Protein AF-Q7EXZ9-F1 (afdb_monomer_lite)

pLDDT: mean 76.14, std 18.47, range [41.38, 97.31]

Structure (mmCIF, N/CA/C/O backbone):
data_AF-Q7EXZ9-F1
#
_entry.id   AF-Q7EXZ9-F1
#
loop_
_atom_site.group_PDB
_atom_site.id
_atom_site.type_symbol
_atom_site.label_atom_id
_atom_site.label_alt_id
_atom_site.label_comp_id
_atom_site.label_asym_id
_atom_site.label_entity_id
_atom_site.label_seq_id
_atom_site.pdbx_PDB_ins_code
_atom_site.Cartn_x
_atom_site.Cartn_y
_atom_site.Cartn_z
_atom_site.occupancy
_atom_site.B_iso_or_equiv
_atom_site.auth_seq_id
_atom_site.auth_comp_id
_atom_site.auth_asym_id
_atom_site.auth_atom_id
_atom_site.pdbx_PDB_model_num
ATOM 1 N N . MET A 1 1 ? -4.023 1.425 -15.885 1.00 62.09 1 MET A N 1
ATOM 2 C CA . MET A 1 1 ? -4.274 0.744 -14.594 1.00 62.09 1 MET A CA 1
ATOM 3 C C . MET A 1 1 ? -3.070 0.979 -13.690 1.00 62.09 1 MET A C 1
ATOM 5 O O . MET A 1 1 ? -1.959 0.831 -14.179 1.00 62.09 1 MET A O 1
ATOM 9 N N . ASP A 1 2 ? -3.259 1.340 -12.419 1.00 87.06 2 ASP A N 1
ATOM 10 C CA . ASP A 1 2 ? -2.171 1.394 -11.427 1.00 87.06 2 ASP A CA 1
ATOM 11 C C . ASP A 1 2 ? -1.566 -0.010 -11.245 1.00 87.06 2 ASP A C 1
ATOM 13 O O . ASP A 1 2 ? -2.274 -0.922 -10.810 1.00 87.06 2 ASP A O 1
ATOM 17 N N . TYR A 1 3 ? -0.277 -0.183 -11.561 1.00 88.81 3 TYR A N 1
ATOM 18 C CA . TYR A 1 3 ? 0.450 -1.460 -11.431 1.00 88.81 3 TYR A CA 1
ATOM 19 C C . TYR A 1 3 ? 0.212 -2.109 -10.062 1.00 88.81 3 TYR A C 1
ATOM 21 O O . TYR A 1 3 ? -0.250 -3.242 -9.965 1.00 88.81 3 TYR A O 1
ATOM 29 N N . TRP A 1 4 ? 0.414 -1.329 -9.003 1.00 92.25 4 TRP A N 1
ATOM 30 C CA . TRP A 1 4 ? 0.245 -1.759 -7.621 1.00 92.25 4 TRP A CA 1
ATOM 31 C C . TRP A 1 4 ? -1.197 -2.141 -7.264 1.00 92.25 4 TRP A C 1
ATOM 33 O O . TRP A 1 4 ? -1.401 -3.040 -6.459 1.00 92.25 4 TRP A O 1
ATOM 43 N N . LEU A 1 5 ? -2.205 -1.497 -7.866 1.00 90.38 5 LEU A N 1
ATOM 44 C CA . LEU A 1 5 ? -3.609 -1.882 -7.668 1.00 90.38 5 LEU A CA 1
ATOM 45 C C . LEU A 1 5 ? -3.903 -3.246 -8.294 1.00 90.38 5 LEU A C 1
ATOM 47 O O . LEU A 1 5 ? -4.656 -4.019 -7.718 1.00 90.38 5 LEU A O 1
ATOM 51 N N . GLY A 1 6 ? -3.321 -3.551 -9.457 1.00 92.94 6 GLY A N 1
ATOM 52 C CA . GLY A 1 6 ? -3.425 -4.879 -10.065 1.00 92.94 6 GLY A CA 1
ATOM 53 C C . GLY A 1 6 ? -2.668 -5.937 -9.265 1.00 92.94 6 GLY A C 1
ATOM 54 O O . GLY A 1 6 ? -3.232 -6.982 -8.956 1.00 92.94 6 GLY A O 1
ATOM 55 N N . PHE A 1 7 ? -1.428 -5.624 -8.884 1.00 93.69 7 PHE A N 1
ATOM 56 C CA . PHE A 1 7 ? -0.541 -6.499 -8.124 1.00 93.69 7 PHE A CA 1
ATOM 57 C C . PHE A 1 7 ? -1.145 -6.901 -6.770 1.00 93.69 7 PHE A C 1
ATOM 59 O O . PHE A 1 7 ? -1.354 -8.084 -6.520 1.00 93.69 7 PHE A O 1
ATOM 66 N N . PHE A 1 8 ? -1.523 -5.933 -5.926 1.00 93.81 8 PHE A N 1
ATOM 67 C CA . PHE A 1 8 ? -2.077 -6.236 -4.601 1.00 93.81 8 PHE A CA 1
ATOM 68 C C . PHE A 1 8 ? -3.490 -6.818 -4.660 1.00 93.81 8 PHE A C 1
ATOM 70 O O . PHE A 1 8 ? -3.830 -7.658 -3.837 1.00 93.81 8 PHE A O 1
ATOM 77 N N . ARG A 1 9 ? -4.312 -6.446 -5.651 1.00 93.00 9 ARG A N 1
ATOM 78 C CA . ARG A 1 9 ? -5.621 -7.092 -5.846 1.00 93.00 9 ARG A CA 1
ATOM 79 C C . ARG A 1 9 ? -5.478 -8.557 -6.265 1.00 93.00 9 ARG A C 1
ATOM 81 O O . ARG A 1 9 ? -6.320 -9.367 -5.902 1.00 93.00 9 ARG A O 1
ATOM 88 N N . GLY A 1 10 ? -4.431 -8.892 -7.019 1.00 93.44 10 GLY A N 1
ATOM 89 C CA . GLY A 1 10 ? -4.112 -10.270 -7.397 1.00 93.44 10 GLY A CA 1
ATOM 90 C C . GLY A 1 10 ? -3.576 -11.126 -6.246 1.00 93.44 10 GLY A C 1
ATOM 91 O O . GLY A 1 10 ? -3.591 -12.346 -6.361 1.00 93.44 10 GLY A O 1
ATOM 92 N N . ALA A 1 11 ? -3.137 -10.511 -5.141 1.00 94.12 11 ALA A N 1
ATOM 93 C CA . ALA A 1 11 ? -2.594 -11.222 -3.984 1.00 94.12 11 ALA A CA 1
ATOM 94 C C . ALA A 1 11 ? -3.660 -11.983 -3.173 1.00 94.12 11 ALA A C 1
ATOM 96 O O . ALA A 1 11 ? -3.322 -12.954 -2.495 1.00 94.12 11 ALA A O 1
ATOM 97 N N . GLY A 1 12 ? -4.930 -11.561 -3.244 1.00 91.00 12 GLY A N 1
ATOM 98 C CA . GLY A 1 12 ? -6.019 -12.158 -2.466 1.00 91.00 12 GLY A CA 1
ATOM 99 C C . GLY A 1 12 ? -5.705 -12.160 -0.967 1.00 91.00 12 GLY A C 1
ATOM 100 O O . GLY A 1 12 ? -5.348 -11.123 -0.408 1.00 91.00 12 GLY A O 1
ATOM 101 N N . ASP A 1 13 ? -5.785 -13.335 -0.344 1.00 94.81 13 ASP A N 1
ATOM 102 C CA . ASP A 1 13 ? -5.545 -13.520 1.094 1.00 94.81 13 ASP A CA 1
ATOM 103 C C . ASP A 1 13 ? -4.054 -13.445 1.482 1.00 94.81 13 ASP A C 1
ATOM 105 O O . ASP A 1 13 ? -3.716 -13.266 2.651 1.00 94.81 13 ASP A O 1
ATOM 109 N N . ASN A 1 14 ? -3.138 -13.505 0.510 1.00 94.69 14 ASN A N 1
ATOM 110 C CA . ASN A 1 14 ? -1.688 -13.546 0.741 1.00 94.69 14 ASN A CA 1
ATOM 111 C C . ASN A 1 14 ? -1.057 -12.148 0.688 1.00 94.69 14 ASN A C 1
ATOM 113 O O . ASN A 1 14 ? 0.019 -11.936 0.121 1.00 94.69 14 ASN A O 1
ATOM 117 N N . ILE A 1 15 ? -1.747 -11.153 1.246 1.00 94.31 15 ILE A N 1
ATOM 118 C CA . ILE A 1 15 ? -1.3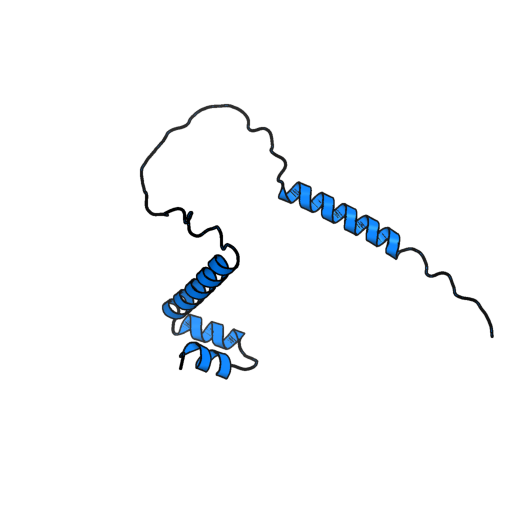34 -9.750 1.140 1.00 94.31 15 ILE A CA 1
ATOM 119 C C . ILE A 1 15 ? 0.035 -9.490 1.782 1.00 94.31 15 ILE A C 1
ATOM 121 O O . ILE A 1 15 ? 0.814 -8.689 1.267 1.00 94.31 15 ILE A O 1
ATOM 125 N N . PHE A 1 16 ? 0.361 -10.190 2.871 1.00 95.50 16 PHE A N 1
ATOM 126 C CA . PHE A 1 16 ? 1.644 -10.041 3.560 1.00 95.50 16 PHE A CA 1
ATOM 127 C C . PHE A 1 16 ? 2.817 -10.542 2.712 1.00 95.50 16 PHE A C 1
ATOM 129 O O . PHE A 1 16 ? 3.821 -9.839 2.592 1.00 95.50 16 PHE A O 1
ATOM 136 N N . ASP A 1 17 ? 2.660 -11.687 2.045 1.00 96.94 17 ASP A N 1
ATOM 137 C CA . ASP A 1 17 ? 3.673 -12.213 1.127 1.00 96.94 17 ASP A CA 1
ATOM 138 C C . ASP A 1 17 ? 3.846 -11.295 -0.082 1.00 96.94 17 ASP A C 1
ATOM 140 O O . ASP A 1 17 ? 4.967 -10.997 -0.488 1.00 96.94 17 ASP A O 1
ATOM 144 N N . ALA A 1 18 ? 2.748 -10.756 -0.618 1.00 96.25 18 ALA A N 1
ATOM 145 C CA . ALA A 1 18 ? 2.812 -9.786 -1.704 1.00 96.25 18 ALA A CA 1
ATOM 146 C C . ALA A 1 18 ? 3.552 -8.501 -1.296 1.00 96.25 18 ALA A C 1
ATOM 148 O O . ALA A 1 18 ? 4.284 -7.933 -2.106 1.00 96.25 18 ALA A O 1
ATOM 149 N N . ILE A 1 19 ? 3.409 -8.045 -0.046 1.00 95.25 19 ILE A N 1
ATOM 150 C CA . ILE A 1 19 ? 4.192 -6.919 0.483 1.00 95.25 19 ILE A CA 1
ATOM 151 C C . ILE A 1 19 ? 5.675 -7.287 0.570 1.00 95.25 19 ILE A C 1
ATOM 153 O O . ILE A 1 19 ? 6.508 -6.480 0.159 1.00 95.25 19 ILE A O 1
ATOM 157 N N . ALA A 1 20 ? 6.011 -8.479 1.070 1.00 97.12 20 ALA A N 1
ATOM 158 C CA . ALA A 1 20 ? 7.396 -8.936 1.157 1.00 97.12 20 ALA A CA 1
ATOM 159 C C . ALA A 1 20 ? 8.050 -9.012 -0.234 1.00 97.12 20 ALA A C 1
ATOM 161 O O . ALA A 1 20 ? 9.104 -8.415 -0.444 1.00 97.12 20 ALA A O 1
ATOM 162 N N . VAL A 1 21 ? 7.377 -9.638 -1.206 1.00 97.06 21 VAL A N 1
ATOM 163 C CA . VAL A 1 21 ? 7.819 -9.713 -2.610 1.00 97.06 21 VAL A CA 1
ATOM 164 C C . VAL A 1 21 ? 7.989 -8.315 -3.206 1.00 97.06 21 VAL A C 1
ATOM 166 O O . VAL A 1 21 ? 9.041 -7.998 -3.750 1.00 97.06 21 VAL A O 1
ATOM 169 N N . ALA A 1 22 ? 7.007 -7.428 -3.035 1.00 96.50 22 ALA A N 1
ATOM 170 C CA . ALA A 1 22 ? 7.097 -6.051 -3.518 1.00 96.50 22 ALA A CA 1
ATOM 171 C C . ALA A 1 22 ? 8.263 -5.266 -2.897 1.00 96.50 22 ALA A C 1
ATOM 173 O O . ALA A 1 22 ? 8.891 -4.444 -3.572 1.00 96.50 22 ALA A O 1
ATOM 174 N N . ALA A 1 23 ? 8.532 -5.485 -1.608 1.00 96.69 23 ALA A N 1
ATOM 175 C CA . ALA A 1 23 ? 9.619 -4.837 -0.887 1.00 96.69 23 ALA A CA 1
ATOM 176 C C . ALA A 1 23 ? 10.991 -5.344 -1.348 1.00 96.69 23 ALA A C 1
ATOM 178 O O . ALA A 1 23 ? 11.941 -4.560 -1.367 1.00 96.69 23 ALA A O 1
ATOM 179 N N . SER A 1 24 ? 11.085 -6.615 -1.743 1.00 97.31 24 SER A N 1
ATOM 180 C CA . SER A 1 24 ? 12.285 -7.209 -2.333 1.00 97.31 24 SER A CA 1
ATOM 181 C C . SER A 1 24 ? 12.508 -6.758 -3.779 1.00 97.31 24 SER A C 1
ATOM 183 O O . SER A 1 24 ? 13.608 -6.318 -4.108 1.00 97.31 24 SER A O 1
ATOM 185 N N . ASP A 1 25 ? 11.477 -6.803 -4.623 1.00 96.94 25 ASP A N 1
ATOM 186 C CA . ASP A 1 25 ? 11.596 -6.538 -6.063 1.00 96.94 25 ASP A CA 1
ATOM 187 C C . ASP A 1 25 ? 11.738 -5.042 -6.373 1.00 96.94 25 ASP A C 1
ATOM 189 O O . ASP A 1 25 ? 12.527 -4.629 -7.229 1.00 96.94 25 ASP A O 1
ATOM 193 N N . HIS A 1 26 ? 10.966 -4.198 -5.680 1.00 95.25 26 HIS A N 1
ATOM 194 C CA . HIS A 1 26 ? 10.861 -2.767 -5.973 1.00 95.25 26 HIS A CA 1
ATOM 195 C C . HIS A 1 26 ? 10.846 -1.897 -4.700 1.00 95.25 26 HIS A C 1
ATOM 197 O O . HIS A 1 26 ? 9.899 -1.128 -4.476 1.00 95.25 26 HIS A O 1
ATOM 203 N N . PRO A 1 27 ? 11.917 -1.926 -3.882 1.00 94.75 27 PRO A N 1
ATOM 204 C CA . PRO A 1 27 ? 11.946 -1.268 -2.574 1.00 94.75 27 PRO A CA 1
ATOM 205 C C . PRO A 1 27 ? 11.705 0.246 -2.647 1.00 94.75 27 PRO A C 1
ATOM 207 O O . PRO A 1 27 ? 10.977 0.806 -1.827 1.00 94.75 27 PRO A O 1
ATOM 210 N N . ALA A 1 28 ? 12.294 0.931 -3.633 1.00 95.75 28 ALA A N 1
ATOM 211 C CA . ALA A 1 28 ? 12.156 2.381 -3.782 1.00 95.75 28 ALA A CA 1
ATOM 212 C C . ALA A 1 28 ? 10.742 2.792 -4.228 1.00 95.75 28 ALA A C 1
ATOM 214 O O . ALA A 1 28 ? 10.162 3.728 -3.677 1.00 95.75 28 ALA A O 1
ATOM 215 N N . ALA A 1 29 ? 10.162 2.067 -5.188 1.00 94.00 29 ALA A N 1
ATOM 216 C CA . ALA A 1 29 ? 8.826 2.360 -5.699 1.00 94.00 29 ALA A CA 1
ATOM 217 C C . ALA A 1 29 ? 7.740 2.074 -4.650 1.00 94.00 29 ALA A C 1
ATOM 219 O O . ALA A 1 29 ? 6.789 2.848 -4.524 1.00 94.00 29 ALA A O 1
ATOM 220 N N . LEU A 1 30 ? 7.904 1.010 -3.852 1.00 94.88 30 LEU A N 1
ATOM 221 C CA . LEU A 1 30 ? 6.991 0.702 -2.754 1.00 94.88 30 LEU A CA 1
ATOM 222 C C . LEU A 1 30 ? 7.042 1.780 -1.657 1.00 94.88 30 LEU A C 1
ATOM 224 O O . LEU A 1 30 ? 5.991 2.241 -1.209 1.00 94.88 30 LEU A O 1
ATOM 228 N N . ARG A 1 31 ? 8.244 2.242 -1.274 1.00 95.38 31 ARG A N 1
ATOM 229 C CA . ARG A 1 31 ? 8.413 3.360 -0.324 1.00 95.38 31 ARG A CA 1
ATOM 230 C C . ARG A 1 31 ? 7.769 4.642 -0.838 1.00 95.38 31 ARG A C 1
ATOM 232 O O . ARG A 1 31 ? 6.967 5.232 -0.128 1.00 95.38 31 ARG A O 1
ATOM 239 N N . SER A 1 32 ? 8.038 5.017 -2.089 1.00 95.19 32 SER A N 1
ATOM 240 C CA . SER A 1 32 ? 7.441 6.208 -2.703 1.00 95.19 32 SER A CA 1
ATOM 241 C C . SER A 1 32 ? 5.909 6.159 -2.680 1.00 95.19 32 SER A C 1
ATOM 243 O O . SER A 1 32 ? 5.259 7.145 -2.331 1.00 95.19 32 SER A O 1
ATOM 245 N N . ARG A 1 33 ? 5.313 4.992 -2.962 1.00 93.69 33 ARG A N 1
ATOM 246 C CA . ARG A 1 33 ? 3.859 4.812 -2.878 1.00 93.69 33 ARG A CA 1
ATOM 247 C C . ARG A 1 33 ? 3.342 4.958 -1.448 1.00 93.69 33 ARG A C 1
ATOM 249 O O . ARG A 1 33 ? 2.353 5.657 -1.242 1.00 93.69 33 ARG A O 1
ATOM 256 N N . ARG A 1 34 ? 3.992 4.316 -0.472 1.00 94.69 34 ARG A N 1
ATOM 257 C CA . ARG A 1 34 ? 3.646 4.435 0.953 1.00 94.69 34 ARG A CA 1
ATOM 258 C C . ARG A 1 34 ? 3.689 5.893 1.407 1.00 94.69 34 ARG A C 1
ATOM 260 O O . ARG A 1 34 ? 2.747 6.350 2.044 1.00 94.69 34 ARG A O 1
ATOM 267 N N . ASP A 1 35 ? 4.742 6.617 1.048 1.00 95.50 35 ASP A N 1
ATOM 268 C CA . ASP A 1 35 ? 4.940 8.002 1.472 1.00 95.50 35 ASP A CA 1
ATOM 269 C C . ASP A 1 35 ? 3.890 8.927 0.834 1.00 95.50 35 ASP A C 1
ATOM 271 O O . ASP A 1 35 ? 3.318 9.772 1.517 1.00 95.50 35 ASP A O 1
ATOM 275 N N . ALA A 1 36 ? 3.526 8.701 -0.434 1.00 92.38 36 ALA A N 1
ATOM 276 C CA . ALA A 1 36 ? 2.430 9.420 -1.086 1.00 92.38 36 ALA A CA 1
ATOM 277 C C . ALA A 1 36 ? 1.067 9.166 -0.410 1.00 92.38 36 ALA A C 1
ATOM 279 O O . ALA A 1 36 ? 0.254 10.084 -0.286 1.00 92.38 36 ALA A O 1
ATOM 280 N N . PHE A 1 37 ? 0.802 7.937 0.050 1.00 91.94 37 PHE A N 1
ATOM 281 C CA . PHE A 1 37 ? -0.398 7.636 0.840 1.00 91.94 37 PHE A CA 1
ATOM 282 C C . PHE A 1 37 ? -0.360 8.304 2.215 1.00 91.94 37 PHE A C 1
ATOM 284 O O . PHE A 1 37 ? -1.343 8.932 2.599 1.00 91.94 37 PHE A O 1
ATOM 291 N N . ALA A 1 38 ? 0.765 8.216 2.928 1.00 93.62 38 ALA A N 1
ATOM 292 C CA . ALA A 1 38 ? 0.942 8.855 4.228 1.00 93.62 38 ALA A CA 1
ATOM 293 C C . ALA A 1 38 ? 0.743 10.373 4.134 1.00 93.62 38 ALA A C 1
ATOM 295 O O . ALA A 1 38 ? 0.023 10.947 4.944 1.00 93.62 38 ALA A O 1
ATOM 296 N N . GLN A 1 39 ? 1.294 11.012 3.100 1.00 92.25 39 GLN A N 1
ATOM 297 C CA . GLN A 1 39 ? 1.138 12.444 2.864 1.00 92.25 39 GLN A CA 1
ATOM 298 C C . GLN A 1 39 ? -0.324 12.827 2.591 1.00 92.25 39 GLN A C 1
ATOM 300 O O . GLN A 1 39 ? -0.818 13.805 3.146 1.00 92.25 39 GLN A O 1
ATOM 305 N N . ARG A 1 40 ? -1.055 12.029 1.800 1.00 93.19 40 ARG A N 1
ATOM 306 C CA . ARG A 1 40 ? -2.494 12.248 1.559 1.00 93.19 40 ARG A CA 1
ATOM 307 C C . ARG A 1 40 ? -3.327 12.086 2.827 1.00 93.19 40 ARG A C 1
ATOM 309 O O . ARG A 1 40 ? -4.197 12.911 3.079 1.00 93.19 40 ARG A O 1
ATOM 316 N N . LEU A 1 41 ? -3.059 11.047 3.618 1.00 93.62 41 LEU A N 1
ATOM 317 C CA . LEU A 1 41 ? -3.732 10.828 4.900 1.00 93.62 41 LEU A CA 1
ATOM 318 C C . LEU A 1 41 ? -3.443 11.973 5.869 1.00 93.62 41 LEU A C 1
ATOM 320 O O . LEU A 1 41 ? -4.359 12.484 6.503 1.00 93.62 41 LEU A O 1
ATOM 324 N N . TYR A 1 42 ? -2.190 12.420 5.926 1.00 89.44 42 TYR A N 1
ATOM 325 C CA . TYR A 1 42 ? -1.786 13.558 6.738 1.00 89.44 42 TYR A CA 1
ATOM 326 C C . TYR A 1 42 ? -2.553 14.829 6.353 1.00 89.44 42 TYR A C 1
ATOM 328 O O . TYR A 1 42 ? -3.131 15.462 7.232 1.00 89.44 42 TYR A O 1
ATOM 336 N N . MET A 1 43 ? -2.629 15.154 5.057 1.00 89.00 43 MET A N 1
ATOM 337 C CA . MET A 1 43 ? -3.386 16.309 4.554 1.00 89.00 43 MET A CA 1
ATOM 338 C C . MET A 1 43 ? -4.892 16.202 4.831 1.00 89.00 43 MET A C 1
ATOM 340 O O . MET A 1 43 ? -5.527 17.209 5.123 1.00 89.00 43 MET A O 1
ATOM 344 N N . LEU A 1 44 ? -5.468 14.998 4.747 1.00 91.62 44 LEU A N 1
ATOM 345 C CA . LEU A 1 44 ? -6.888 14.770 5.034 1.00 91.62 44 LEU A CA 1
ATOM 346 C C . LEU A 1 44 ? -7.207 14.972 6.524 1.00 91.62 44 LEU A C 1
ATOM 348 O O . LEU A 1 44 ? -8.261 15.498 6.866 1.00 91.62 44 LEU A O 1
ATOM 352 N N . LEU A 1 45 ? -6.300 14.537 7.401 1.00 91.19 45 LEU A N 1
ATOM 353 C CA . LEU A 1 45 ? -6.463 14.601 8.855 1.00 91.19 45 LEU A CA 1
ATOM 354 C C . LEU A 1 45 ? -6.095 15.973 9.441 1.00 91.19 45 LEU A C 1
ATOM 356 O O . LEU A 1 45 ? -6.542 16.297 10.537 1.00 91.19 45 LEU A O 1
ATOM 360 N N . HIS A 1 46 ? -5.313 16.783 8.720 1.00 83.31 46 HIS A N 1
ATOM 361 C CA . HIS A 1 46 ? -4.853 18.103 9.166 1.00 83.31 46 HIS A CA 1
ATOM 362 C C . HIS A 1 46 ? -5.156 19.186 8.114 1.00 83.31 46 HIS A C 1
ATOM 364 O O . HIS A 1 46 ? -4.228 19.755 7.532 1.00 83.31 46 HIS A O 1
ATOM 370 N N . PRO A 1 47 ? -6.439 19.508 7.862 1.00 66.56 47 PRO A N 1
ATOM 371 C CA . PRO A 1 47 ? -6.827 20.496 6.851 1.00 66.56 47 PRO A CA 1
ATOM 372 C C . PRO A 1 47 ? -6.291 21.917 7.128 1.00 66.56 47 PRO A C 1
ATOM 374 O O . PRO A 1 47 ? -6.079 22.675 6.188 1.00 66.56 47 PRO A O 1
ATOM 377 N N . GLU A 1 48 ? -5.995 22.257 8.388 1.00 63.12 48 GLU A N 1
ATOM 378 C CA . GLU A 1 48 ? -5.392 23.540 8.813 1.00 63.12 48 GLU A CA 1
ATOM 379 C C . GLU A 1 48 ? -3.843 23.555 8.746 1.00 63.12 48 GLU A C 1
ATOM 381 O O . GLU A 1 48 ? -3.204 24.582 8.955 1.00 63.12 48 GLU A O 1
ATOM 386 N N . GLY A 1 49 ? -3.198 22.420 8.448 1.00 56.28 49 GLY A N 1
ATOM 387 C CA . GLY A 1 49 ? -1.744 22.233 8.571 1.00 56.28 49 GLY A CA 1
ATOM 388 C C . GLY A 1 49 ? -0.910 22.541 7.321 1.00 56.28 49 GLY A C 1
ATOM 389 O O . GLY A 1 49 ? 0.302 22.330 7.336 1.00 56.28 49 GLY A O 1
ATOM 390 N N . ALA A 1 50 ? -1.506 23.040 6.234 1.00 53.25 50 ALA A N 1
ATOM 391 C CA . ALA A 1 50 ? -0.781 23.326 4.986 1.00 53.25 50 ALA A CA 1
ATOM 392 C C . ALA A 1 50 ? 0.251 24.473 5.102 1.00 53.25 50 ALA A C 1
ATOM 394 O O . ALA A 1 50 ? 1.039 24.680 4.180 1.00 53.25 50 ALA A O 1
ATOM 395 N N . ALA A 1 51 ? 0.270 25.203 6.223 1.00 53.25 51 ALA A N 1
ATOM 396 C CA . ALA A 1 51 ? 1.194 26.311 6.469 1.00 53.25 51 ALA A CA 1
ATOM 397 C C . ALA A 1 51 ? 2.447 25.940 7.287 1.00 53.25 51 ALA A C 1
ATOM 399 O O . ALA A 1 51 ? 3.334 26.777 7.424 1.00 53.25 51 ALA A O 1
ATOM 400 N N . SER A 1 52 ? 2.557 24.724 7.836 1.00 52.12 52 SER A N 1
ATOM 401 C CA . SER A 1 52 ? 3.691 24.372 8.703 1.00 52.12 52 SER A CA 1
ATOM 402 C C . SER A 1 52 ? 4.176 22.950 8.452 1.00 52.12 52 SER A C 1
ATOM 404 O O . SER A 1 52 ? 4.025 22.046 9.268 1.00 52.12 52 SER A O 1
ATOM 406 N N . ILE A 1 53 ? 4.794 22.751 7.292 1.00 53.06 53 ILE A N 1
ATOM 407 C CA . ILE A 1 53 ? 5.844 21.739 7.190 1.00 53.06 53 ILE A CA 1
ATOM 408 C C . ILE A 1 53 ? 7.097 22.423 7.744 1.00 53.06 53 ILE A C 1
ATOM 410 O O . ILE A 1 53 ? 7.519 23.416 7.143 1.00 53.06 53 ILE A O 1
ATOM 414 N N . PRO A 1 54 ? 7.710 21.970 8.854 1.00 52.44 54 PRO A N 1
ATOM 415 C CA . PRO A 1 54 ? 9.036 22.456 9.186 1.00 52.44 54 PRO A CA 1
ATOM 416 C C . PRO A 1 54 ? 9.939 22.046 8.023 1.00 52.44 54 PRO A C 1
ATOM 418 O O . PRO A 1 54 ? 10.136 20.859 7.754 1.00 52.44 54 PRO A O 1
ATOM 421 N N . SER A 1 55 ? 10.426 23.038 7.278 1.00 54.19 55 SER A N 1
ATOM 422 C CA . SER A 1 55 ? 11.472 22.835 6.287 1.00 54.19 55 SER A CA 1
ATOM 423 C C . SER A 1 55 ? 12.640 22.163 6.999 1.00 54.19 55 SER A C 1
ATOM 425 O O . SER A 1 55 ? 13.341 22.791 7.787 1.00 54.19 55 SER A O 1
ATOM 427 N N . ILE A 1 56 ? 12.871 20.883 6.715 1.00 53.28 56 ILE A N 1
ATOM 4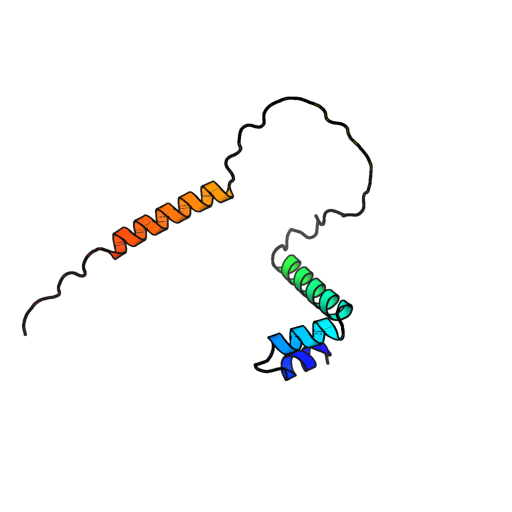28 C CA . ILE A 1 56 ? 14.037 20.140 7.216 1.00 53.28 56 ILE A CA 1
ATOM 429 C C . ILE A 1 56 ? 15.304 20.530 6.420 1.00 53.28 56 ILE A C 1
ATOM 431 O O . ILE A 1 56 ? 16.315 19.833 6.423 1.00 53.28 56 ILE A O 1
ATOM 435 N N . CYS A 1 57 ? 15.262 21.666 5.721 1.00 48.34 57 CYS A N 1
ATOM 436 C CA . CYS A 1 57 ? 16.372 22.271 5.009 1.00 48.34 57 CYS A CA 1
ATOM 437 C C . CYS A 1 57 ? 16.602 23.687 5.552 1.00 48.34 57 CYS A C 1
ATOM 439 O O . CYS A 1 57 ? 16.311 24.675 4.887 1.00 48.34 57 CYS A O 1
ATOM 441 N N . SER A 1 58 ? 17.139 23.783 6.765 1.00 41.38 58 SER A N 1
ATOM 442 C CA . SER A 1 58 ? 18.086 24.847 7.099 1.00 41.38 58 SER A CA 1
ATOM 443 C C . SER A 1 58 ? 19.061 24.314 8.134 1.00 41.38 58 SER A C 1
ATOM 445 O O . SER A 1 58 ? 18.821 24.321 9.336 1.00 41.38 58 SER A O 1
ATOM 447 N N . SER A 1 59 ? 20.160 23.787 7.614 1.00 53.16 59 SER A N 1
ATOM 448 C CA . SER A 1 59 ? 21.387 23.609 8.363 1.00 53.16 59 SER A CA 1
ATOM 449 C C . SER A 1 59 ? 21.944 25.005 8.647 1.00 53.16 59 SER A C 1
ATOM 451 O O . SER A 1 59 ? 22.445 25.635 7.721 1.00 53.16 59 SER A O 1
ATOM 453 N N . ASP A 1 60 ? 21.885 25.478 9.891 1.00 57.19 60 ASP A N 1
ATOM 454 C CA . ASP A 1 60 ? 22.823 26.496 10.367 1.00 57.19 60 ASP A CA 1
ATOM 455 C C . ASP A 1 60 ? 23.285 26.180 11.794 1.00 57.19 60 ASP A C 1
ATOM 457 O O . ASP A 1 60 ? 22.542 25.635 12.611 1.00 57.19 60 ASP A O 1
ATOM 461 N N . ARG A 1 6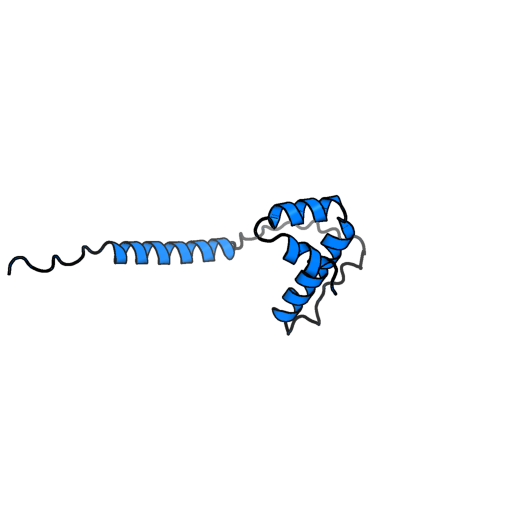1 ? 24.579 26.382 12.022 1.00 52.31 61 ARG A N 1
ATOM 462 C CA . ARG A 1 61 ? 25.356 25.852 13.143 1.00 52.31 61 ARG A CA 1
ATOM 463 C C . ARG A 1 61 ? 25.121 26.620 14.445 1.00 52.31 61 ARG A C 1
ATOM 465 O O . ARG A 1 61 ? 25.011 27.833 14.433 1.00 52.31 61 ARG A O 1
ATOM 472 N N . ALA A 1 62 ? 25.277 25.857 15.532 1.00 50.62 62 ALA A N 1
ATOM 473 C CA . ALA A 1 62 ? 25.827 26.229 16.836 1.00 50.62 62 ALA A CA 1
ATOM 474 C C . ALA A 1 62 ? 25.165 27.392 17.588 1.00 50.62 62 ALA A C 1
ATOM 476 O O . ALA A 1 62 ? 25.435 28.553 17.310 1.00 50.62 62 ALA A O 1
ATOM 477 N N . ASP A 1 63 ? 24.491 27.048 18.686 1.00 42.72 63 ASP A N 1
ATOM 478 C CA . ASP A 1 63 ? 24.592 27.878 19.879 1.00 42.72 63 ASP A CA 1
ATOM 479 C C . ASP A 1 63 ? 24.968 27.013 21.084 1.00 42.72 63 ASP A C 1
ATOM 481 O O . ASP A 1 63 ? 24.381 25.960 21.351 1.00 42.72 63 ASP A O 1
ATOM 485 N N . VAL A 1 64 ? 26.044 27.428 21.743 1.00 51.72 64 VAL A N 1
ATOM 486 C CA . VAL A 1 64 ? 26.539 26.866 22.994 1.00 51.72 64 VAL A CA 1
ATOM 487 C C . VAL A 1 64 ? 25.615 27.382 24.082 1.00 51.72 64 VAL A C 1
ATOM 489 O O . VAL A 1 64 ? 25.571 28.581 24.326 1.00 51.72 64 VAL A O 1
ATOM 492 N N . ILE A 1 65 ? 24.921 26.484 24.776 1.00 46.31 65 ILE A N 1
ATOM 493 C CA . ILE A 1 65 ? 24.231 26.836 26.016 1.00 46.31 65 ILE A CA 1
ATOM 494 C C . ILE A 1 65 ? 24.770 25.918 27.103 1.00 46.31 65 ILE A C 1
ATOM 496 O O . ILE A 1 65 ? 24.285 24.810 27.319 1.00 46.31 65 ILE A O 1
ATOM 500 N N . ALA A 1 66 ? 25.840 26.370 27.746 1.00 49.78 66 ALA A N 1
ATOM 501 C CA . ALA A 1 66 ? 26.069 26.005 29.129 1.00 49.78 66 ALA A CA 1
ATOM 502 C C . ALA A 1 66 ? 25.305 27.038 29.960 1.00 49.78 66 ALA A C 1
ATOM 504 O O . ALA A 1 66 ? 25.752 28.177 30.058 1.00 49.78 66 ALA A O 1
ATOM 505 N N . ASP A 1 67 ? 24.154 26.652 30.507 1.00 52.22 67 ASP A N 1
ATOM 506 C CA . ASP A 1 67 ? 23.609 27.318 31.685 1.00 52.22 67 ASP A CA 1
ATOM 507 C C . ASP A 1 67 ? 22.852 26.315 32.560 1.00 52.22 67 ASP A C 1
ATOM 509 O O . ASP A 1 67 ? 22.085 25.473 32.091 1.00 52.22 67 ASP A O 1
ATOM 513 N N . ASP A 1 68 ? 23.199 26.385 33.833 1.00 55.94 68 ASP A N 1
ATOM 514 C CA . ASP A 1 68 ? 22.851 25.524 34.951 1.00 55.94 68 ASP A CA 1
ATOM 515 C C . ASP A 1 68 ? 21.488 25.938 35.524 1.00 55.94 68 ASP A C 1
ATOM 517 O O . ASP A 1 68 ? 21.255 27.115 35.790 1.00 55.94 68 ASP A O 1
ATOM 521 N N . GLY A 1 69 ? 20.574 24.989 35.742 1.00 51.41 69 GLY A N 1
ATOM 522 C CA . GLY A 1 69 ? 19.311 25.300 36.417 1.00 51.41 69 GLY A CA 1
ATOM 523 C C . GLY A 1 69 ? 18.211 24.270 36.203 1.00 51.41 69 GLY A C 1
ATOM 524 O O . GLY A 1 69 ? 17.538 24.268 35.177 1.00 51.41 69 GLY A O 1
ATOM 525 N N . GLY A 1 70 ? 18.021 23.403 37.201 1.00 55.72 70 GLY A N 1
ATOM 526 C CA . GLY A 1 70 ? 17.086 22.276 37.232 1.00 55.72 70 GLY A CA 1
ATOM 527 C C . GLY A 1 70 ? 15.725 22.494 36.559 1.00 55.72 70 GLY A C 1
ATOM 528 O O . GLY A 1 70 ? 14.943 23.366 36.934 1.00 55.72 70 GLY A O 1
ATOM 529 N N . VAL A 1 71 ? 15.414 21.612 35.608 1.00 51.75 71 VAL A N 1
ATOM 530 C CA . VAL A 1 71 ? 14.075 21.452 35.035 1.00 51.75 71 VAL A CA 1
ATOM 531 C C . VAL A 1 71 ? 13.164 20.858 36.117 1.00 51.75 71 VAL A C 1
ATOM 533 O O . VAL A 1 71 ? 13.435 19.745 36.572 1.00 51.75 71 VAL A O 1
ATOM 536 N N . PRO A 1 72 ? 12.077 21.537 36.538 1.00 59.31 72 PRO A N 1
ATOM 537 C CA . PRO A 1 72 ? 11.046 20.887 37.333 1.00 59.31 72 PRO A CA 1
ATOM 538 C C . PRO A 1 72 ? 10.474 19.766 36.476 1.00 59.31 72 PRO A C 1
ATOM 540 O O . PRO A 1 72 ? 10.109 20.020 35.325 1.00 59.31 72 PRO A O 1
ATOM 543 N N . CYS A 1 73 ? 10.438 18.548 37.016 1.00 57.03 73 CYS A N 1
ATOM 544 C CA . CYS A 1 73 ? 9.853 17.378 36.375 1.00 57.03 73 CYS A CA 1
ATOM 545 C C . CYS A 1 73 ? 8.425 17.717 35.932 1.00 57.03 73 CYS A C 1
ATOM 547 O O . CYS A 1 73 ? 7.489 17.632 36.722 1.00 57.03 73 CYS A O 1
ATOM 549 N N . ARG A 1 74 ? 8.265 18.165 34.681 1.00 63.41 74 ARG A N 1
ATOM 550 C CA . ARG A 1 74 ? 6.957 18.287 34.053 1.00 63.41 74 ARG A CA 1
ATOM 551 C C . ARG A 1 74 ? 6.429 16.871 33.972 1.00 63.41 74 ARG A C 1
ATOM 553 O O . ARG A 1 74 ? 7.032 16.022 33.321 1.00 63.41 74 ARG A O 1
ATOM 560 N N . GLU A 1 75 ? 5.364 16.640 34.714 1.00 66.25 75 GLU A N 1
ATOM 561 C CA . GLU A 1 75 ? 4.606 15.399 34.718 1.00 66.25 75 GLU A CA 1
ATOM 562 C C . GLU A 1 75 ? 4.286 15.079 33.259 1.00 66.25 75 GLU A C 1
ATOM 564 O O . GLU A 1 75 ? 3.752 15.932 32.542 1.00 66.25 75 GLU A O 1
ATOM 569 N N . ASP A 1 76 ? 4.729 13.912 32.790 1.00 77.44 76 ASP A N 1
ATOM 570 C CA . ASP A 1 76 ? 4.523 13.505 31.407 1.00 77.44 76 ASP A CA 1
ATOM 571 C C . ASP A 1 76 ? 3.005 13.490 31.159 1.00 77.44 76 ASP A C 1
ATOM 573 O O . ASP A 1 76 ? 2.295 12.724 31.819 1.00 77.44 76 ASP A O 1
ATOM 577 N N . PRO A 1 77 ? 2.476 14.332 30.252 1.00 77.12 77 PRO A N 1
ATOM 578 C CA . PRO A 1 77 ? 1.042 14.395 29.997 1.00 77.12 77 PRO A CA 1
ATOM 579 C C . PRO A 1 77 ? 0.476 13.031 29.582 1.00 77.12 77 PRO A C 1
ATOM 581 O O . PRO A 1 77 ? -0.692 12.753 29.841 1.00 77.12 77 PRO A O 1
ATOM 584 N N . VAL A 1 78 ? 1.302 12.155 28.997 1.00 80.81 78 VAL A N 1
ATOM 585 C CA . VAL A 1 78 ? 0.926 10.776 28.675 1.00 80.81 78 VAL A CA 1
ATOM 586 C C . VAL A 1 78 ? 0.780 9.933 29.941 1.00 80.81 78 VAL A C 1
ATOM 588 O O . VAL A 1 78 ? -0.178 9.168 30.059 1.00 80.81 78 VAL A O 1
ATOM 591 N N . ALA A 1 79 ? 1.683 10.081 30.912 1.00 81.38 79 ALA A N 1
ATOM 592 C CA . ALA A 1 79 ? 1.601 9.366 32.184 1.00 81.38 79 ALA A CA 1
ATOM 593 C C . ALA A 1 79 ? 0.354 9.782 32.978 1.00 81.38 79 ALA A C 1
ATOM 595 O O . ALA A 1 79 ? -0.381 8.915 33.451 1.00 81.38 79 ALA A O 1
ATOM 596 N N . ALA A 1 80 ? 0.063 11.086 33.025 1.00 83.88 80 ALA A N 1
ATOM 597 C CA . ALA A 1 80 ? -1.142 11.613 33.662 1.00 83.88 80 ALA A CA 1
ATOM 598 C C . ALA A 1 80 ? -2.428 11.101 32.983 1.00 83.88 80 ALA A C 1
ATOM 600 O O . ALA A 1 80 ? -3.367 10.688 33.658 1.00 83.88 80 ALA A O 1
ATOM 601 N N . GLU A 1 81 ? -2.476 11.067 31.646 1.00 85.00 81 GLU A N 1
ATOM 602 C CA . GLU A 1 81 ? -3.620 10.512 30.907 1.00 85.00 81 GLU A CA 1
ATOM 603 C C . GLU A 1 81 ? -3.818 9.017 31.197 1.00 85.00 81 GLU A C 1
ATOM 605 O O . GLU A 1 81 ? -4.943 8.554 31.391 1.00 85.00 81 GLU A O 1
ATOM 610 N N . THR A 1 82 ? -2.717 8.264 31.265 1.00 88.19 82 THR A N 1
ATOM 611 C CA . THR A 1 82 ? -2.739 6.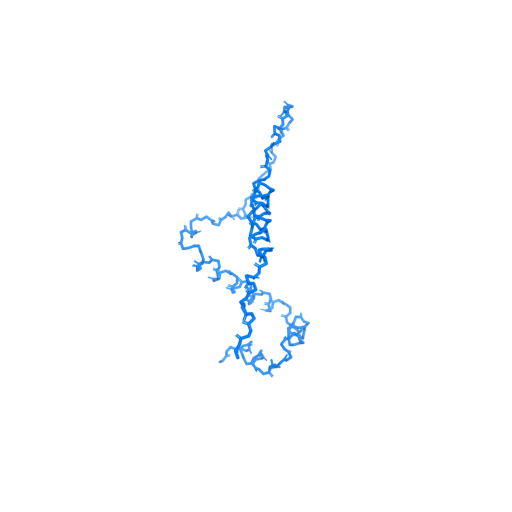818 31.525 1.00 88.19 82 THR A CA 1
ATOM 612 C C . THR A 1 82 ? -3.312 6.512 32.906 1.00 88.19 82 THR A C 1
ATOM 614 O O . THR A 1 82 ? -4.085 5.565 33.056 1.00 88.19 82 THR A O 1
ATOM 617 N N . GLU A 1 83 ? -2.973 7.325 33.907 1.00 86.44 83 GLU A N 1
ATOM 618 C CA . GLU A 1 83 ? -3.514 7.194 35.259 1.00 86.44 83 GLU A CA 1
ATOM 619 C C . GLU A 1 83 ? -5.027 7.451 35.284 1.00 86.44 83 GLU A C 1
ATOM 621 O O . GLU A 1 83 ? -5.779 6.620 35.791 1.00 86.44 83 GLU A O 1
ATOM 626 N N . ARG A 1 84 ? -5.506 8.500 34.599 1.00 89.75 84 ARG A N 1
ATOM 627 C CA . ARG A 1 84 ? -6.954 8.760 34.483 1.00 89.75 84 ARG A CA 1
ATOM 628 C C . ARG A 1 84 ? -7.713 7.619 33.810 1.00 89.75 84 ARG A C 1
ATOM 630 O O . ARG A 1 84 ? -8.805 7.267 34.248 1.00 89.75 84 ARG A O 1
ATOM 637 N N . ILE A 1 85 ? -7.164 7.040 32.740 1.00 92.00 85 ILE A N 1
ATOM 638 C CA . ILE A 1 85 ? -7.803 5.920 32.030 1.00 92.00 85 ILE A CA 1
ATOM 639 C C . ILE A 1 85 ? -7.862 4.679 32.931 1.00 92.00 85 ILE A C 1
ATOM 641 O O . ILE A 1 85 ? -8.873 3.975 32.951 1.00 92.00 85 ILE A O 1
ATOM 645 N N . LYS A 1 86 ? -6.799 4.421 33.699 1.00 89.44 86 LYS A N 1
ATOM 646 C CA . LYS A 1 86 ? -6.735 3.299 34.640 1.00 89.44 86 LYS A CA 1
ATOM 647 C C . LYS A 1 86 ? -7.807 3.406 35.729 1.00 89.44 86 LYS A C 1
ATOM 649 O O . LYS A 1 86 ? -8.453 2.400 36.022 1.00 89.44 86 LYS A O 1
ATOM 654 N N . ASP A 1 87 ? -8.031 4.599 36.272 1.00 89.38 87 ASP A N 1
ATOM 655 C CA . ASP A 1 87 ? -9.046 4.831 37.306 1.00 89.38 87 ASP A CA 1
ATOM 656 C C . ASP A 1 87 ? -10.474 4.611 36.786 1.00 89.38 87 ASP A C 1
ATOM 658 O O . ASP A 1 87 ? -11.294 3.988 37.462 1.00 89.38 87 ASP A O 1
ATOM 662 N N . VAL A 1 88 ? -10.765 5.052 35.556 1.00 91.00 88 VAL A N 1
ATOM 663 C CA . VAL A 1 88 ? -12.068 4.817 34.907 1.00 91.00 88 VAL A CA 1
ATOM 664 C C . VAL A 1 88 ? -12.323 3.320 34.713 1.00 91.00 88 VAL A C 1
ATOM 666 O O . VAL A 1 88 ? -13.406 2.832 35.033 1.00 91.00 88 VAL A O 1
ATOM 669 N N . LEU A 1 89 ? -11.322 2.576 34.235 1.00 87.25 89 LEU A N 1
ATOM 670 C CA . LEU A 1 89 ? -11.447 1.136 33.992 1.00 87.25 89 LEU A CA 1
ATOM 671 C C . LEU A 1 89 ? -11.620 0.331 35.286 1.00 87.25 89 LEU A C 1
ATOM 673 O O . LEU A 1 89 ? -12.423 -0.601 35.320 1.00 87.25 89 LEU A O 1
ATOM 677 N N . LEU A 1 90 ? -10.893 0.690 36.349 1.00 82.69 90 LEU A N 1
ATOM 678 C CA . LEU A 1 90 ? -11.048 0.061 37.663 1.00 82.69 90 LEU A CA 1
ATOM 679 C C . LEU A 1 90 ? -12.453 0.294 38.230 1.00 82.69 90 LEU A C 1
ATOM 681 O O . LEU A 1 90 ? -13.073 -0.653 38.711 1.00 82.69 90 LEU A O 1
ATOM 685 N N . ASN A 1 91 ? -12.986 1.513 38.110 1.00 81.38 91 ASN A N 1
ATOM 686 C CA . ASN A 1 91 ? -14.342 1.820 38.563 1.00 81.38 91 ASN A CA 1
ATOM 687 C C . ASN A 1 91 ? -15.409 1.043 37.773 1.00 81.38 91 ASN A C 1
ATOM 689 O O . ASN A 1 91 ? -16.332 0.477 38.358 1.00 81.38 91 ASN A O 1
ATOM 693 N N . ASP A 1 92 ? -15.268 0.952 36.450 1.00 77.38 92 ASP A N 1
ATOM 694 C CA . ASP A 1 92 ? -16.186 0.166 35.622 1.00 77.38 92 ASP A CA 1
ATOM 695 C C . ASP A 1 92 ? -16.118 -1.336 35.947 1.00 77.38 92 ASP A C 1
ATOM 697 O O . ASP A 1 92 ? -17.147 -2.015 35.938 1.00 77.38 92 ASP A O 1
ATOM 701 N N . GLN A 1 93 ? -14.944 -1.862 36.311 1.00 72.44 93 GLN A N 1
ATOM 702 C CA . GLN A 1 93 ? -14.792 -3.252 36.744 1.00 72.44 93 GLN A CA 1
ATOM 703 C C . GLN A 1 93 ? -15.478 -3.529 38.094 1.00 72.44 93 GLN A C 1
ATOM 705 O O . GLN A 1 93 ? -16.106 -4.581 38.256 1.00 72.44 93 GLN A O 1
ATOM 710 N N . GLU A 1 94 ? -15.444 -2.586 39.041 1.00 64.88 94 GLU A N 1
ATOM 711 C CA . GLU A 1 94 ? -16.230 -2.662 40.285 1.00 64.88 94 GLU A CA 1
ATOM 712 C C . GLU A 1 94 ? -17.744 -2.622 40.010 1.00 64.88 94 GLU A C 1
ATOM 714 O O . GLU A 1 94 ? -18.528 -3.301 40.673 1.00 64.88 94 GLU A O 1
ATOM 719 N N . ARG A 1 95 ? -18.180 -1.893 38.975 1.00 61.97 95 ARG A N 1
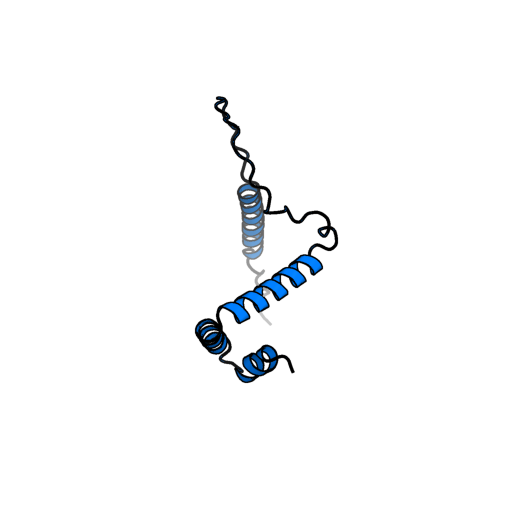ATOM 720 C CA . ARG A 1 95 ? -19.594 -1.855 38.561 1.00 61.97 95 ARG A CA 1
ATOM 721 C C . ARG A 1 95 ? -20.055 -3.123 37.841 1.00 61.97 95 ARG A C 1
ATOM 723 O O . ARG A 1 95 ? -21.227 -3.478 37.949 1.00 61.97 95 ARG A O 1
ATOM 730 N N . GLN A 1 96 ? -19.167 -3.810 37.124 1.00 60.19 96 GLN A N 1
ATOM 731 C CA . GLN A 1 96 ? -19.464 -5.089 36.461 1.00 60.19 96 GLN A CA 1
ATOM 732 C C . GLN A 1 96 ? -19.406 -6.300 37.404 1.00 60.19 96 GLN A C 1
ATOM 734 O O . GLN A 1 96 ? -19.836 -7.386 37.024 1.00 60.19 96 GLN A O 1
ATOM 739 N N . SER A 1 97 ? -18.900 -6.129 38.628 1.00 54.91 97 SER A N 1
ATOM 740 C CA . SER A 1 97 ? -18.822 -7.182 39.650 1.00 54.91 97 SER A CA 1
ATOM 741 C C . SER A 1 97 ? -19.987 -7.163 40.649 1.00 54.91 97 SER A C 1
ATOM 743 O O . SER A 1 97 ? -19.979 -7.911 41.627 1.00 54.91 97 SER A O 1
ATOM 745 N N . LEU A 1 98 ? -21.039 -6.381 40.376 1.00 51.25 98 LEU A N 1
ATOM 746 C CA . LEU A 1 98 ? -22.333 -6.566 41.029 1.00 51.25 98 LEU A CA 1
ATOM 747 C C . LEU A 1 98 ? -22.905 -7.928 40.608 1.00 51.25 98 LEU A C 1
ATOM 749 O O . LEU A 1 98 ? -23.103 -8.150 39.409 1.00 51.25 98 LEU A O 1
ATOM 753 N N . PRO A 1 99 ? -23.178 -8.847 41.553 1.00 54.59 99 PRO A N 1
ATOM 754 C CA . PRO A 1 99 ? -23.843 -10.090 41.217 1.00 54.59 99 PRO A CA 1
ATOM 755 C C . PRO A 1 99 ? -25.190 -9.737 40.586 1.00 54.59 99 PRO A C 1
ATOM 757 O O . PRO A 1 99 ? -25.957 -8.940 41.133 1.00 54.59 99 PRO A O 1
ATOM 760 N N . LEU A 1 100 ? -25.443 -10.308 39.405 1.00 57.25 100 LEU A N 1
ATOM 761 C CA . LEU A 1 100 ? -26.776 -10.377 38.814 1.00 57.25 100 LEU A CA 1
ATOM 762 C C . LEU A 1 100 ? -27.757 -10.728 39.943 1.00 57.25 100 LEU A C 1
ATOM 764 O O . LEU A 1 100 ? -27.502 -11.713 40.637 1.00 57.25 100 LEU A O 1
ATOM 768 N N . PRO A 1 101 ? -28.826 -9.948 40.189 1.00 60.28 101 PRO A N 1
ATOM 769 C CA . PRO A 1 101 ? -29.818 -10.374 41.157 1.00 60.28 101 PRO A CA 1
ATOM 770 C C . PRO A 1 101 ? -30.358 -11.714 40.665 1.00 60.28 101 PRO A C 1
ATOM 772 O O . PRO A 1 101 ? -30.854 -11.794 39.538 1.00 60.28 101 PRO A O 1
ATOM 775 N N . ASP A 1 102 ? -30.200 -12.750 41.491 1.00 57.41 102 ASP A N 1
ATOM 776 C CA . ASP A 1 102 ? -30.804 -14.059 41.290 1.00 57.41 102 ASP A CA 1
ATOM 777 C C . ASP A 1 102 ? -32.288 -13.831 41.014 1.00 57.41 102 ASP A C 1
ATOM 779 O O . ASP A 1 102 ? -33.086 -13.513 41.901 1.00 57.41 102 ASP A O 1
ATOM 783 N N . THR A 1 103 ? -32.651 -13.913 39.738 1.00 55.84 103 THR A N 1
ATOM 784 C CA . THR A 1 103 ? -34.041 -13.869 39.326 1.00 55.84 103 THR A CA 1
ATOM 785 C C . THR A 1 103 ? -34.614 -15.229 39.666 1.00 55.84 103 THR A C 1
ATOM 787 O O . THR A 1 103 ? -34.519 -16.180 38.905 1.00 55.84 103 THR A O 1
ATOM 790 N N . LEU A 1 104 ? -35.136 -15.278 40.888 1.00 55.31 104 LEU A N 1
ATOM 791 C CA . LEU A 1 104 ? -36.383 -15.923 41.255 1.00 55.31 104 LEU A CA 1
ATOM 792 C C . LEU A 1 104 ? -36.532 -17.380 40.782 1.00 55.31 104 LEU A C 1
ATOM 794 O O . LEU A 1 104 ? -36.954 -17.681 39.671 1.00 55.31 104 LEU A O 1
ATOM 798 N N . THR A 1 105 ? -36.226 -18.266 41.722 1.00 56.12 105 THR A N 1
ATOM 799 C CA . THR A 1 105 ? -36.914 -19.528 42.001 1.00 56.12 105 THR A CA 1
ATOM 800 C C . THR A 1 105 ? -38.319 -19.654 41.384 1.00 56.12 105 THR A C 1
ATOM 802 O O . THR A 1 105 ? -39.159 -18.785 41.599 1.00 56.12 105 THR A O 1
ATOM 805 N N . ASP A 1 106 ? -38.563 -20.818 40.771 1.00 56.09 106 ASP A N 1
ATOM 806 C CA . ASP A 1 106 ? -39.845 -21.547 40.750 1.00 56.09 106 ASP A CA 1
ATOM 807 C C . ASP A 1 106 ? -41.038 -20.882 40.031 1.00 56.09 106 ASP A C 1
ATOM 809 O O . ASP A 1 106 ? -41.739 -20.082 40.643 1.00 56.09 106 ASP A O 1
ATOM 813 N N . ILE A 1 107 ? -41.294 -21.274 38.765 1.00 51.56 107 ILE A N 1
ATOM 814 C CA . ILE A 1 107 ? -42.611 -21.741 38.255 1.00 51.56 107 ILE A CA 1
ATOM 815 C C . ILE A 1 107 ? -42.400 -22.682 37.056 1.00 51.56 107 ILE A C 1
ATOM 817 O O . ILE A 1 107 ? -41.618 -22.308 36.152 1.00 51.56 107 ILE A O 1
#

Radius of gyration: 26.96 Å; chains: 1; bounding box: 69×50×57 Å

Sequence (107 aa):
MDYWLGFFRGAGDNIFDAIAVAASDHPAALRSRRDAFAQRLYMLLHPEGAASIPSICSSDRADVIADDGGVPCREDPVAAETERIKDVLLNDQERQSLPLPDTLTDI

Secondary structure (DSSP, 8-state):
--HHHHHHHHTTT-HHHHHHHHHHH-HHHHHHHHHHHHHHHHHHH-TTGGG----S--------------------HHHHHHHHHHHHHHHHHHHHTS---------

Foldseek 3Di:
DPPVVVQQVVCPPVNVVSVVVCCVPPVPVSVVVVVVVVVVVVCVVCVPCPVDDPPPPDDDDDDDDDDDDDDDPPDDVVNVVVVVVVVVVVVVVVVVPPPDPPPDDDD

Organism: Oryza sativa subsp. japonica (NCBI:txid39947)

=== Feature glossary ===
A reading guide for the features in this record.

Start from the sequence.

  · This is the polypeptide sequence — one letter per residue, N-terminus first. Length ranges from a few dozen residues for small domains to over a thousand for large multi-domain proteins.

Fold it, and you get atomic coordinates and the backbone conformation that goes with them.

  · Structure coordinates are given as an mmCIF _atom_site loop: one row per atom with element, residue name, chain id, sequence number, and x/y/z position in Å. Only the four main-chain atoms per residue are included here; side chains are omitted to keep the record compact.

  · Backbone dihedral angles. Every residue except chain termini has a φ (preceding-C → N → Cα → C) and a ψ (N → Cα → C → next-N). They are reported in degrees following the IUPAC sign convention. Secondary structure is essentially a statement about which (φ, ψ) basin each residue occupies.

  · The SS8 string is DSSP's per-residue secondary-structure call. α-helix (H) means an i→i+4 H-bond ladder; β-strand (E) means the residue participates in a β-sheet; 3₁₀ (G) and π (I) are tighter and wider helices; T/S are turns/bends; '-' is loop.

  · SS3 is a coarse helix/strand/coil call (letters a/b/c) made by the P-SEA algorithm from inter-Cα distances and dihedrals. It is less detailed than DSSP but needs only Cα positions.

Summarize the fold with a handful of shape descriptors and a per-residue structural alphabet.

  · Radius of gyration (Rg) is the root-mean-square distance of Cα atoms from their centroid — a single number for overall size and compactness. A globular domain of N residues has Rg ≈ 2.2·N^0.38 Å; an extended or disordered chain has a much larger Rg. The Cα contact count is the number of residue pairs whose Cα atoms are within 8 Å and are more than four positions apart in sequence — a standard proxy for tertiary packing density. The bounding box is the smallest axis-aligned box enclosing all Cα atoms.

  · The Foldseek 3Di string encodes local tertiary geometry as a 20-letter alphabet — one character per residue — derived from the relative positions of nearby Cα atoms. Unlike the amino-acid sequence, 3Di is a direct function of the 3D structure, so two proteins with the same fold have similar 3Di strings even at low sequence identity.

  · Solvent-accessible surface area (SASA) is the area in Å² traced out by the centre of a 1.4 Å probe sphere (a water molecule) rolled over the protein's van der Waals surface (Shrake–Rupley / Lee–Richards construction). Buried residues have near-zero SASA; fully exposed residues can exceed 200 Å². The total SASA scales roughly with the number of surface residues.

Ask how reliable the model is.

  · pLDDT (predicted Local Distance Difference Test) is AlphaFold's per-residue confidence score, ranging from 0 to 100. Values above 90 indicate high confidence (typically well-packed cores); 70–90 is confident; 50–70 low confidence; below 50 usually means the region is disordered or the prediction is unreliable there. AlphaFold stores pLDDT in the mmCIF B-factor column.

  · B-factor (Debye–Waller factor) reflects atomic displacement in the crystal lattice. It is an experimental observable (units Å²), not a prediction; low values mean the atom is pinned down, high values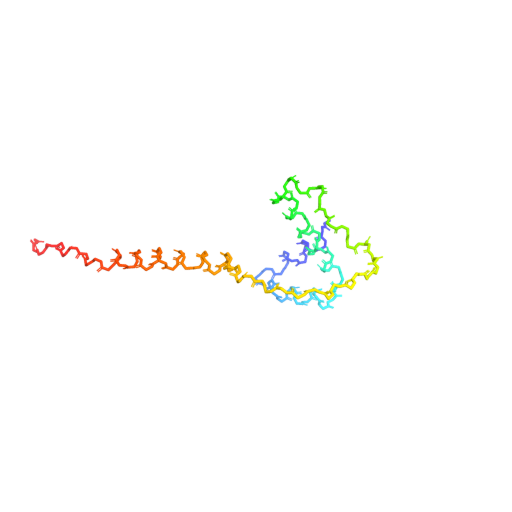 mean it moves or is heterogeneous across the crystal.

  · Predicted Aligned Error (PAE) is an AlphaFold confidence matrix: entry (i, j) is the expected error in the position of residue j, in ångströms, when the prediction is superimposed on the true structure at residue i. Low PAE within a block of residues means that block is internally rigid and well-predicted; high PAE between two blocks means their relative placement is uncertain even if each block individually is confident.

Place it in context: what it resembles, what it is annotated as, and how it looks.

  · Nearest PDB neighbors are the top structural matches found by Foldseek when searching this structure against the entire Protein Data Bank. Each hit reports a TM-score (0 to 1; >0.5 almost always implies the same fold) and an E-value. These are *structural* homologs — they may share no detectable sequence similarity.

  · Functional annotations link the protein to curated databases. InterPro entries identify conserved domains and families by matching the sequence against member-database signatures (Pfam, PROSITE, CDD, …). Gene Ontology (GO) terms describe molecular function, biological process, and cellular component in a controlled vocabulary. CATH places the structure in a hierarchical fold classification (Class/Architecture/Topology/Homologous-superfamily). The organism is the source species.

  · Three diagnostic plots accompany the record. The Cα contact map visualizes the tertiary structure as a 2D adjacency matrix (8 Å cutoff, sequence-local contacts suppressed). The Ramachandran plot shows the distribution of backbone (φ, ψ) torsions, with points in the α and β basins reflecting secondary structure content. The PAE plot shows AlphaFold's inter-residue confidence as a color matrix.

  · Six rendered views show the 3D structure from the faces of a cube — i.e. along ±x, ±y, ±z. Rendering representation is drawn randomly per protein from cartoon (secondary-structure ribbons), sticks (backbone bonds), or molecular surface; coloring is either N→C rainbow (blue at the N-terminus through red at the C-terminus) or one color per chain.